Protein AF-R4W0H0-F1 (afdb_monomer_lite)

Radius of gyration: 33.29 Å; chains: 1; bounding box: 65×29×111 Å

Foldseek 3Di:
DDDPDQALVNVLVVVVVVCVVVLVPDDPVCNVVVVVLSVQLVVCSVVCRVVVDPDSVVSSVVSSVVSVVVVVVVVVVVVVVVVVVVVVVVVVVVVVVVVVVVVVVVVVVVVVVVVVVDDPPDD

Sequence (123 aa):
MGRTRATTRDRLDALEREWMPFRRSLRRRHQPAFDRLFEHARGHAEAATQQNPADPWRGFVFAVLLAQEQATAAREEEIAALEEKLADREAEVERLAADVDALHERVAELAGESVAADPEPSA

Structure (mmCIF, N/CA/C/O backbone):
data_AF-R4W0H0-F1
#
_entry.id   AF-R4W0H0-F1
#
lo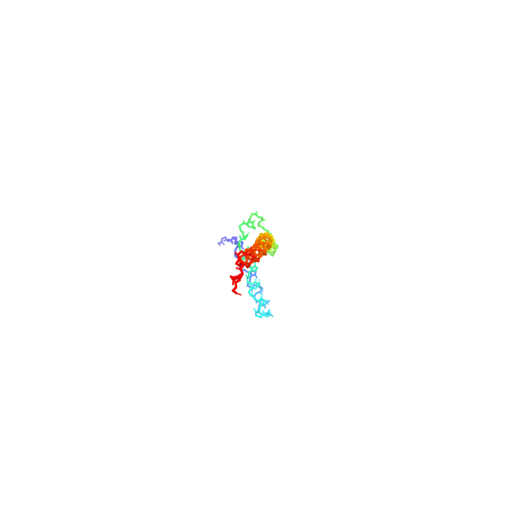op_
_atom_site.group_PDB
_atom_site.id
_atom_site.type_symbol
_atom_site.label_atom_id
_atom_site.label_alt_id
_atom_site.label_comp_id
_atom_site.label_asym_id
_atom_site.label_entity_id
_atom_site.label_seq_id
_atom_site.pdbx_PDB_ins_code
_atom_site.Cartn_x
_atom_site.Cartn_y
_atom_site.Cartn_z
_atom_site.occupancy
_atom_site.B_iso_or_equiv
_atom_site.auth_seq_id
_atom_site.auth_comp_id
_atom_site.auth_asym_id
_atom_site.auth_atom_id
_atom_site.pdbx_PDB_model_num
ATOM 1 N N . MET A 1 1 ? 12.605 -3.164 -47.005 1.00 43.62 1 MET A N 1
ATOM 2 C CA . MET A 1 1 ? 11.275 -3.124 -46.360 1.00 43.62 1 MET A CA 1
ATOM 3 C C . MET A 1 1 ? 11.370 -2.246 -45.123 1.00 43.62 1 MET A C 1
ATOM 5 O O . MET A 1 1 ? 12.363 -2.342 -44.412 1.00 43.62 1 MET A O 1
ATOM 9 N N . GLY A 1 2 ? 10.441 -1.299 -44.973 1.00 47.31 2 GLY A N 1
ATOM 10 C CA . GLY A 1 2 ? 10.529 -0.185 -44.026 1.00 47.31 2 GLY A CA 1
ATOM 11 C C . GLY A 1 2 ? 10.584 -0.635 -42.567 1.00 47.31 2 GLY A C 1
ATOM 12 O O . GLY A 1 2 ? 9.945 -1.607 -42.185 1.00 47.31 2 GLY A O 1
ATOM 13 N N . ARG A 1 3 ? 11.383 0.074 -41.766 1.00 54.78 3 ARG A N 1
ATOM 14 C CA . ARG A 1 3 ? 11.591 -0.178 -40.337 1.00 54.78 3 ARG A CA 1
ATOM 15 C C . ARG A 1 3 ? 10.279 0.087 -39.594 1.00 54.78 3 ARG A C 1
ATOM 17 O O . ARG A 1 3 ? 9.980 1.243 -39.300 1.00 54.78 3 ARG A O 1
ATOM 24 N N . THR A 1 4 ? 9.487 -0.947 -39.317 1.00 62.88 4 THR A N 1
ATOM 25 C CA . THR A 1 4 ? 8.355 -0.834 -38.389 1.00 62.88 4 THR A CA 1
ATOM 26 C C . THR A 1 4 ? 8.890 -0.266 -37.077 1.00 62.88 4 THR A C 1
ATOM 28 O O . THR A 1 4 ? 9.824 -0.812 -36.489 1.00 62.88 4 THR A O 1
ATOM 31 N N . ARG A 1 5 ? 8.375 0.896 -36.668 1.00 59.03 5 ARG A N 1
ATOM 32 C CA . ARG A 1 5 ? 8.833 1.592 -35.464 1.00 59.03 5 ARG A CA 1
ATOM 33 C C . ARG A 1 5 ? 8.466 0.710 -34.270 1.00 59.03 5 ARG A C 1
ATOM 35 O O . ARG A 1 5 ? 7.286 0.438 -34.082 1.00 59.03 5 ARG A O 1
ATOM 42 N N . ALA A 1 6 ? 9.466 0.252 -33.514 1.00 65.25 6 ALA A N 1
ATOM 43 C CA . ALA A 1 6 ? 9.244 -0.575 -32.328 1.00 65.25 6 ALA A CA 1
ATOM 44 C C . ALA A 1 6 ? 8.204 0.092 -31.420 1.00 65.25 6 ALA A C 1
ATOM 46 O O . ALA A 1 6 ? 8.323 1.288 -31.119 1.00 65.25 6 ALA A O 1
ATOM 47 N N . THR A 1 7 ? 7.187 -0.670 -31.029 1.00 75.44 7 THR A N 1
ATOM 48 C CA . THR A 1 7 ? 6.125 -0.193 -30.146 1.00 75.44 7 THR A CA 1
ATOM 49 C C . THR A 1 7 ? 6.679 0.031 -28.739 1.00 75.44 7 THR A C 1
ATOM 51 O O . THR A 1 7 ? 7.733 -0.493 -28.372 1.00 75.44 7 THR A O 1
ATOM 54 N N . THR A 1 8 ? 5.974 0.805 -27.911 1.00 71.81 8 THR A N 1
ATOM 55 C CA . THR A 1 8 ? 6.327 0.939 -26.486 1.00 71.81 8 THR A CA 1
ATOM 56 C C . THR A 1 8 ? 6.380 -0.426 -25.796 1.00 71.81 8 THR A C 1
ATOM 58 O O . THR A 1 8 ? 7.265 -0.654 -24.979 1.00 71.81 8 THR A O 1
ATOM 61 N N . ARG A 1 9 ? 5.510 -1.364 -26.194 1.00 76.38 9 ARG A N 1
ATOM 62 C CA . ARG A 1 9 ? 5.522 -2.749 -25.710 1.00 76.38 9 ARG A CA 1
ATOM 63 C C . ARG A 1 9 ? 6.814 -3.479 -26.092 1.00 76.38 9 ARG A C 1
ATOM 65 O O . ARG A 1 9 ? 7.477 -4.000 -25.206 1.00 76.38 9 ARG A O 1
ATOM 72 N N . ASP A 1 10 ? 7.237 -3.407 -27.357 1.00 83.62 10 ASP A N 1
ATOM 73 C CA . ASP A 1 10 ? 8.488 -4.044 -27.811 1.00 83.62 10 ASP A CA 1
ATOM 74 C C . ASP A 1 10 ? 9.716 -3.510 -27.057 1.00 83.62 10 ASP A C 1
ATOM 76 O O . ASP A 1 10 ? 10.651 -4.252 -26.752 1.00 83.62 10 ASP A O 1
ATOM 80 N N . ARG A 1 11 ? 9.713 -2.207 -26.746 1.00 83.94 11 ARG A N 1
ATOM 81 C CA . ARG A 1 11 ? 10.775 -1.555 -25.967 1.00 83.94 11 ARG A CA 1
ATOM 82 C C . ARG A 1 11 ? 10.775 -2.011 -24.507 1.00 83.94 11 ARG A C 1
ATOM 84 O O . ARG A 1 11 ? 11.849 -2.246 -23.963 1.00 83.94 11 ARG A O 1
ATOM 91 N N . LEU A 1 12 ? 9.602 -2.171 -23.892 1.00 84.56 12 LEU A N 1
ATOM 92 C CA . LEU A 1 12 ? 9.474 -2.704 -22.532 1.00 84.56 12 LEU A CA 1
ATOM 93 C C . LEU A 1 12 ? 9.906 -4.174 -22.454 1.00 84.56 12 LEU A C 1
ATOM 95 O O . LEU A 1 12 ? 10.616 -4.539 -21.526 1.00 84.56 12 LEU A O 1
ATOM 99 N N . ASP A 1 13 ? 9.566 -4.995 -23.447 1.00 87.56 13 ASP A N 1
ATOM 100 C CA . ASP A 1 13 ? 9.986 -6.402 -23.489 1.00 87.56 13 ASP A CA 1
ATOM 101 C C . ASP A 1 13 ? 11.494 -6.549 -23.766 1.00 87.56 13 ASP A C 1
ATOM 103 O O . ASP A 1 13 ? 12.141 -7.507 -23.334 1.00 87.56 13 ASP A O 1
ATOM 107 N N . ALA A 1 14 ? 12.095 -5.618 -24.514 1.00 90.00 14 ALA A N 1
ATOM 108 C CA . ALA A 1 14 ? 13.549 -5.538 -24.650 1.00 90.00 14 ALA A CA 1
ATOM 109 C C . ALA A 1 14 ? 14.214 -5.173 -23.313 1.00 90.00 14 ALA A C 1
ATOM 111 O O . ALA A 1 14 ? 15.160 -5.848 -22.907 1.00 90.00 14 ALA A O 1
ATOM 112 N N . LEU A 1 15 ? 13.668 -4.176 -22.612 1.00 90.38 15 LEU A N 1
ATOM 113 C CA . LEU A 1 15 ? 14.145 -3.755 -21.298 1.00 90.38 15 LEU A CA 1
ATOM 114 C C . LEU A 1 15 ? 14.014 -4.882 -20.259 1.00 90.38 15 LEU A C 1
ATOM 116 O O . LEU A 1 15 ? 14.959 -5.168 -19.537 1.00 90.38 15 LEU A O 1
ATOM 120 N N . GLU A 1 16 ? 12.888 -5.593 -20.204 1.00 92.62 16 GLU A N 1
ATOM 121 C CA . GLU A 1 16 ? 12.707 -6.712 -19.268 1.00 92.62 16 GLU A CA 1
ATOM 122 C C . GLU A 1 16 ? 13.769 -7.795 -19.482 1.00 92.62 16 GLU A C 1
ATOM 124 O O . GLU A 1 16 ? 14.419 -8.235 -18.532 1.00 92.62 16 GLU A O 1
ATOM 129 N N . ARG A 1 17 ? 14.021 -8.167 -20.745 1.00 93.56 17 ARG A N 1
ATOM 130 C CA . ARG A 1 17 ? 15.060 -9.143 -21.105 1.00 93.56 17 ARG A CA 1
ATOM 131 C C . ARG A 1 17 ? 16.458 -8.694 -20.690 1.00 93.56 17 ARG A C 1
ATOM 133 O O . ARG A 1 17 ? 17.223 -9.526 -20.201 1.00 93.56 17 ARG A O 1
ATOM 140 N N . GLU A 1 18 ? 16.776 -7.413 -20.855 1.00 94.62 18 GLU A N 1
ATOM 141 C CA . GLU A 1 18 ? 18.049 -6.823 -20.425 1.00 94.62 18 GLU A CA 1
ATOM 142 C C . GLU A 1 18 ? 18.261 -6.965 -18.909 1.00 94.62 18 GLU A C 1
ATOM 144 O O . GLU A 1 18 ? 19.366 -7.273 -18.465 1.00 94.62 18 GLU A O 1
ATOM 149 N N . TRP A 1 19 ? 17.193 -6.838 -18.117 1.00 94.88 19 TRP A N 1
ATOM 150 C CA . TRP A 1 19 ? 17.250 -6.876 -16.653 1.00 94.88 19 TRP A CA 1
ATOM 151 C C . TRP A 1 19 ? 17.004 -8.264 -16.037 1.00 94.88 19 TRP A C 1
ATOM 153 O O . TRP A 1 19 ? 17.160 -8.449 -14.826 1.00 94.88 19 TRP A O 1
ATOM 163 N N . MET A 1 20 ? 16.719 -9.294 -16.840 1.00 95.75 20 MET A N 1
ATOM 164 C CA . MET A 1 20 ? 16.597 -10.676 -16.352 1.00 95.75 20 MET A CA 1
ATOM 165 C C . MET A 1 20 ? 17.826 -11.198 -15.578 1.00 95.75 20 MET A C 1
ATOM 167 O O . MET A 1 20 ? 17.635 -11.920 -14.594 1.00 95.75 20 MET A O 1
ATOM 171 N N . PRO A 1 21 ? 19.088 -10.877 -15.939 1.00 97.44 21 PRO A N 1
ATOM 172 C CA . PRO A 1 21 ? 20.247 -11.232 -15.119 1.00 97.44 21 PRO A CA 1
ATOM 173 C C . PRO A 1 21 ? 20.183 -10.650 -13.701 1.00 97.44 21 PRO A C 1
ATOM 175 O O . PRO A 1 21 ? 20.476 -11.371 -12.748 1.00 97.44 21 PRO A O 1
ATOM 178 N N . PHE A 1 22 ? 19.735 -9.399 -13.553 1.00 94.88 22 PHE A N 1
ATOM 179 C CA . PHE A 1 22 ? 19.520 -8.769 -12.250 1.00 94.88 22 PHE A CA 1
ATOM 180 C C . PHE A 1 22 ? 18.410 -9.483 -11.473 1.00 94.88 22 PHE A C 1
ATOM 182 O O . PHE A 1 22 ? 18.612 -9.882 -10.330 1.00 94.88 22 PHE A O 1
ATOM 189 N N . ARG A 1 23 ? 17.269 -9.772 -12.112 1.00 96.19 23 ARG A N 1
ATOM 190 C CA . ARG A 1 23 ? 16.195 -10.567 -11.492 1.00 96.19 23 ARG A CA 1
ATOM 191 C C . ARG A 1 23 ? 16.704 -11.903 -10.943 1.00 96.19 23 ARG A C 1
ATOM 193 O O . ARG A 1 23 ? 16.305 -12.323 -9.859 1.00 96.19 23 ARG A O 1
ATOM 200 N N . ARG A 1 24 ? 17.583 -12.587 -11.683 1.00 96.50 24 ARG A N 1
ATOM 201 C CA . ARG A 1 24 ? 18.160 -13.879 -11.274 1.00 96.50 24 ARG A CA 1
ATOM 202 C C . ARG A 1 24 ? 19.127 -13.768 -10.095 1.00 96.50 24 ARG A C 1
ATOM 204 O O . ARG A 1 24 ? 19.237 -14.738 -9.349 1.00 96.50 24 ARG A O 1
ATOM 211 N N . SER A 1 25 ? 19.802 -12.632 -9.912 1.00 97.38 25 SER A N 1
ATOM 212 C CA . SER A 1 25 ? 20.682 -12.409 -8.757 1.00 97.38 25 SER A CA 1
ATOM 213 C C . SER A 1 25 ? 19.915 -12.020 -7.485 1.00 97.38 25 SER A C 1
ATOM 215 O O . SER A 1 25 ? 20.441 -12.170 -6.381 1.00 97.38 25 SER A O 1
ATOM 217 N N . LEU A 1 26 ? 18.656 -11.581 -7.605 1.00 96.56 26 LEU A N 1
ATOM 218 C CA . LEU A 1 26 ? 17.795 -11.298 -6.457 1.00 96.56 26 LEU A CA 1
ATOM 219 C C . LEU A 1 26 ? 17.454 -12.566 -5.661 1.00 96.56 26 LEU A C 1
ATOM 221 O O . LEU A 1 26 ? 17.157 -13.632 -6.211 1.00 96.56 26 LEU A O 1
ATOM 225 N N . ARG A 1 27 ? 17.370 -12.415 -4.328 1.00 97.06 27 ARG A N 1
ATOM 226 C CA . ARG A 1 27 ? 16.782 -13.445 -3.453 1.00 97.06 27 ARG A CA 1
ATOM 227 C C . ARG A 1 27 ? 15.362 -13.761 -3.927 1.00 97.06 27 ARG A C 1
ATOM 229 O O . ARG A 1 27 ? 14.617 -12.843 -4.264 1.00 97.06 27 ARG A O 1
ATOM 236 N N . ARG A 1 28 ? 14.948 -15.032 -3.842 1.00 95.44 28 ARG A N 1
ATOM 237 C CA . ARG A 1 28 ? 13.619 -15.500 -4.294 1.00 95.44 28 ARG A CA 1
ATOM 238 C C . ARG A 1 28 ? 12.460 -14.628 -3.794 1.00 95.44 28 ARG A C 1
ATOM 240 O O . ARG A 1 28 ? 11.572 -14.315 -4.571 1.00 95.44 28 ARG A O 1
ATOM 247 N N . ARG A 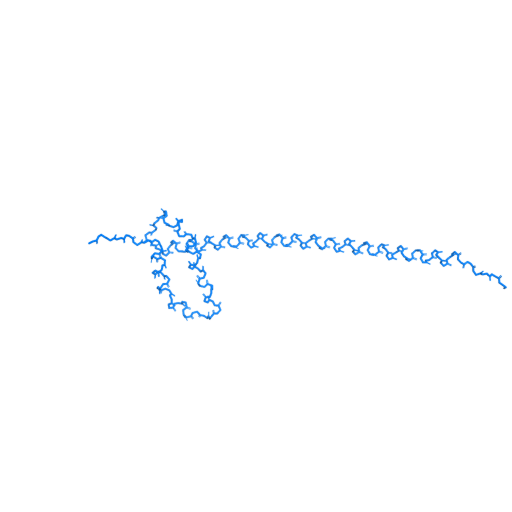1 29 ? 12.518 -14.154 -2.541 1.00 96.50 29 ARG A N 1
ATOM 248 C CA . ARG A 1 29 ? 11.499 -13.268 -1.941 1.00 96.50 29 ARG A CA 1
ATOM 249 C C . ARG A 1 29 ? 11.321 -11.910 -2.641 1.00 96.50 29 ARG A C 1
ATOM 251 O O . ARG A 1 29 ? 10.272 -11.302 -2.499 1.00 96.50 29 ARG A O 1
ATOM 258 N N . HIS A 1 30 ? 12.333 -11.423 -3.362 1.00 96.62 30 HIS A N 1
ATOM 259 C CA . HIS A 1 30 ? 12.297 -10.127 -4.052 1.00 96.62 30 HIS A CA 1
ATOM 260 C C . HIS A 1 30 ? 11.951 -10.249 -5.541 1.00 96.62 30 HIS A C 1
ATOM 262 O O . HIS A 1 30 ? 11.596 -9.248 -6.153 1.00 96.62 30 HIS A O 1
ATOM 268 N N . GLN A 1 31 ? 12.005 -11.451 -6.124 1.00 95.94 31 GLN A N 1
ATOM 269 C CA . GLN A 1 31 ? 11.681 -11.651 -7.541 1.00 95.94 31 GLN A CA 1
ATOM 270 C C . GLN A 1 31 ? 10.236 -11.249 -7.887 1.00 95.94 31 GLN A C 1
ATOM 272 O O . GLN A 1 31 ? 10.074 -10.514 -8.855 1.00 95.94 31 GLN A O 1
ATOM 277 N N . PRO A 1 32 ? 9.207 -11.575 -7.073 1.00 96.50 32 PRO A N 1
ATOM 278 C CA . PRO A 1 32 ? 7.846 -11.117 -7.358 1.00 96.50 32 PRO A CA 1
ATOM 279 C C . PRO A 1 32 ? 7.699 -9.591 -7.334 1.00 96.50 32 PRO A C 1
ATOM 281 O O . PRO A 1 32 ? 6.881 -9.037 -8.056 1.00 96.50 32 PRO A O 1
ATOM 284 N N . ALA A 1 33 ? 8.477 -8.892 -6.499 1.00 94.75 33 ALA A N 1
ATOM 285 C CA . ALA A 1 33 ? 8.449 -7.431 -6.459 1.00 94.75 33 ALA A CA 1
ATOM 286 C C . ALA A 1 33 ? 9.071 -6.818 -7.718 1.00 94.75 33 ALA A C 1
ATOM 288 O O . ALA A 1 33 ? 8.564 -5.815 -8.204 1.00 94.75 33 ALA A O 1
ATOM 289 N N . PHE A 1 34 ? 10.127 -7.438 -8.251 1.00 95.94 34 PHE A N 1
ATOM 290 C CA . PHE A 1 34 ? 10.713 -7.056 -9.533 1.00 95.94 34 PHE A CA 1
ATOM 291 C C . PHE A 1 34 ? 9.729 -7.270 -10.690 1.00 95.94 34 PHE A C 1
ATOM 293 O O . PHE A 1 34 ? 9.552 -6.365 -11.499 1.00 95.94 34 PHE A O 1
ATOM 300 N N . ASP A 1 35 ? 9.055 -8.423 -10.736 1.00 94.62 35 ASP A N 1
ATOM 301 C CA . ASP A 1 35 ? 8.093 -8.755 -11.800 1.00 94.62 35 ASP A CA 1
ATOM 302 C C . ASP A 1 35 ? 6.955 -7.721 -11.868 1.00 94.62 35 ASP A C 1
ATOM 304 O O . ASP A 1 35 ? 6.627 -7.208 -12.941 1.00 94.62 35 ASP A O 1
ATOM 308 N N . ARG A 1 36 ? 6.451 -7.295 -10.701 1.00 94.25 36 ARG A N 1
ATOM 309 C CA . ARG A 1 36 ? 5.433 -6.239 -10.603 1.00 94.25 36 ARG A CA 1
ATOM 310 C C . ARG A 1 36 ? 5.866 -4.896 -11.189 1.00 94.25 36 ARG A C 1
ATOM 312 O O . ARG A 1 36 ? 5.012 -4.160 -11.669 1.00 94.25 36 ARG A O 1
ATOM 319 N N . LEU A 1 37 ? 7.160 -4.554 -11.201 1.00 93.88 37 LEU A N 1
ATOM 320 C CA . LEU A 1 37 ? 7.622 -3.300 -11.819 1.00 93.88 37 LEU A CA 1
ATOM 321 C C . LEU A 1 37 ? 7.265 -3.264 -13.312 1.00 93.88 37 LEU A C 1
ATOM 323 O O . LEU A 1 37 ? 6.799 -2.247 -13.821 1.00 93.88 37 LEU A O 1
ATOM 327 N N . PHE A 1 38 ? 7.433 -4.387 -14.011 1.00 91.44 38 PHE A N 1
ATOM 328 C CA . PHE A 1 38 ? 7.113 -4.482 -15.433 1.00 91.44 38 PHE A CA 1
ATOM 329 C C . PHE A 1 38 ? 5.607 -4.578 -15.686 1.00 91.44 38 PHE A C 1
ATOM 331 O O . PHE A 1 38 ? 5.131 -4.047 -16.688 1.00 91.44 38 PHE A O 1
ATOM 338 N N . GLU A 1 39 ? 4.837 -5.175 -14.774 1.00 90.44 39 GLU A N 1
ATOM 339 C CA . GLU A 1 39 ? 3.367 -5.122 -14.810 1.00 90.44 39 GLU A CA 1
ATOM 340 C C . GLU A 1 39 ? 2.856 -3.679 -14.677 1.00 90.44 39 GLU A C 1
ATOM 342 O O . GLU A 1 39 ? 2.088 -3.217 -15.524 1.00 90.44 39 GLU A O 1
ATOM 347 N N . HIS A 1 40 ? 3.353 -2.932 -13.685 1.00 89.12 40 HIS A N 1
ATOM 348 C CA . HIS A 1 40 ? 3.041 -1.515 -13.491 1.00 89.12 40 HIS A CA 1
ATOM 349 C C . HIS A 1 40 ? 3.411 -0.677 -14.720 1.00 89.12 40 HIS A C 1
ATOM 351 O O . HIS A 1 40 ? 2.600 0.107 -15.214 1.00 89.12 40 HIS A O 1
ATOM 357 N N . ALA A 1 41 ? 4.608 -0.888 -15.274 1.00 86.75 41 ALA A N 1
ATOM 358 C CA . ALA A 1 41 ? 5.047 -0.176 -16.467 1.00 86.75 41 ALA A CA 1
ATOM 359 C C . ALA A 1 41 ? 4.161 -0.455 -17.693 1.00 86.75 41 ALA A C 1
ATOM 361 O O . ALA A 1 41 ? 3.856 0.460 -18.460 1.00 86.75 41 ALA A O 1
ATOM 362 N N . ARG A 1 42 ? 3.714 -1.706 -17.874 1.00 84.31 42 ARG A N 1
ATOM 363 C CA . ARG A 1 42 ? 2.796 -2.094 -18.957 1.00 84.31 42 ARG A CA 1
ATOM 364 C C . ARG A 1 42 ? 1.406 -1.476 -18.780 1.00 84.31 42 ARG A C 1
ATOM 366 O O . ARG A 1 42 ? 0.826 -1.054 -19.778 1.00 84.31 42 ARG A O 1
ATOM 373 N N . GLY A 1 43 ? 0.912 -1.365 -17.545 1.00 80.56 43 GLY A N 1
ATOM 374 C CA . GLY A 1 43 ? -0.373 -0.727 -17.225 1.00 80.56 43 GLY A CA 1
ATOM 375 C C . GLY A 1 43 ? -0.452 0.755 -17.614 1.00 80.56 43 GLY A C 1
ATOM 376 O O . GLY A 1 43 ? -1.523 1.239 -17.963 1.00 80.56 43 GLY A O 1
ATOM 377 N N . HIS A 1 44 ? 0.684 1.459 -17.651 1.00 73.31 44 HIS A N 1
ATOM 378 C CA . HIS A 1 44 ? 0.763 2.868 -18.067 1.00 73.31 44 HIS A CA 1
ATOM 379 C C . HIS A 1 44 ? 1.456 3.075 -19.428 1.00 73.31 44 HIS A C 1
ATOM 381 O O . HIS A 1 44 ? 1.814 4.200 -19.792 1.00 73.31 44 HIS A O 1
ATOM 387 N N . ALA A 1 45 ? 1.628 2.010 -20.219 1.00 66.06 45 ALA A N 1
ATOM 388 C CA . ALA A 1 45 ? 2.304 2.077 -21.515 1.00 66.06 45 ALA A CA 1
ATOM 389 C C . ALA A 1 45 ? 1.582 2.984 -22.533 1.00 66.06 45 ALA A C 1
ATOM 391 O O . ALA A 1 45 ? 2.241 3.575 -23.391 1.00 66.06 45 ALA A O 1
ATOM 392 N N . GLU A 1 46 ? 0.259 3.145 -22.420 1.00 60.50 46 GLU A N 1
ATOM 393 C CA . GLU A 1 46 ? -0.540 4.026 -23.288 1.00 60.50 46 GLU A CA 1
ATOM 394 C C . GLU A 1 46 ? -0.289 5.521 -23.004 1.00 60.50 46 GLU A C 1
ATOM 396 O O . GLU A 1 46 ? -0.189 6.340 -23.923 1.00 60.50 46 GLU A O 1
ATOM 401 N N . ALA A 1 47 ? -0.057 5.892 -21.743 1.00 63.38 47 ALA A N 1
ATOM 402 C CA . ALA A 1 47 ? 0.358 7.251 -21.391 1.00 63.38 47 ALA A CA 1
ATOM 403 C C . ALA A 1 47 ? 1.783 7.546 -21.902 1.00 63.38 47 ALA A C 1
ATOM 405 O O . ALA A 1 47 ? 2.059 8.615 -22.450 1.00 63.38 47 ALA A O 1
ATOM 406 N N . ALA A 1 48 ? 2.682 6.557 -21.819 1.00 58.38 48 ALA A N 1
ATOM 407 C CA . ALA A 1 48 ? 4.048 6.667 -22.330 1.00 58.38 48 ALA A CA 1
ATOM 408 C C . ALA A 1 48 ? 4.122 6.719 -23.871 1.00 58.38 48 ALA A C 1
ATOM 410 O O . ALA A 1 48 ? 5.033 7.350 -24.417 1.00 58.38 48 ALA A O 1
ATOM 411 N N . THR A 1 49 ? 3.166 6.113 -24.598 1.00 58.72 49 THR A N 1
ATOM 412 C CA . THR A 1 49 ? 3.096 6.238 -26.068 1.00 58.72 49 THR A CA 1
ATOM 413 C C . THR A 1 49 ? 2.887 7.675 -26.533 1.00 58.72 49 THR A C 1
ATOM 415 O O . THR A 1 49 ? 3.407 8.033 -27.588 1.00 58.72 49 THR A O 1
ATOM 418 N N . GLN A 1 50 ? 2.195 8.509 -25.750 1.00 59.94 50 GLN A N 1
ATOM 419 C CA . GLN A 1 50 ? 1.899 9.893 -26.127 1.00 59.94 50 GLN A CA 1
ATOM 420 C C . GLN A 1 50 ? 3.143 10.795 -26.077 1.00 59.94 50 GLN A C 1
ATOM 422 O O . GLN A 1 50 ? 3.322 11.656 -26.933 1.00 59.94 50 GLN A O 1
ATOM 427 N N . GLN A 1 51 ? 4.040 10.555 -25.117 1.00 62.84 51 GLN A N 1
ATOM 428 C CA . GLN A 1 51 ? 5.316 11.268 -24.998 1.00 62.84 51 GLN A CA 1
ATOM 429 C C . GLN A 1 51 ? 6.396 10.728 -25.953 1.00 62.84 51 GLN A C 1
ATOM 431 O O . GLN A 1 51 ? 7.337 11.453 -26.265 1.00 62.84 51 GLN A O 1
ATOM 436 N N . ASN A 1 52 ? 6.281 9.467 -26.408 1.00 62.12 52 ASN A N 1
ATOM 437 C CA . ASN A 1 52 ? 7.303 8.736 -27.176 1.00 62.12 52 ASN A CA 1
ATOM 438 C C . ASN A 1 52 ? 8.738 9.103 -26.726 1.00 62.12 52 ASN A C 1
ATOM 440 O O . ASN A 1 52 ? 9.526 9.612 -27.534 1.00 62.12 52 ASN A O 1
ATOM 444 N N . PRO A 1 53 ? 9.075 8.901 -25.435 1.00 61.22 53 PRO A N 1
ATOM 445 C CA . PRO A 1 53 ? 10.371 9.300 -24.914 1.00 61.22 53 PRO A CA 1
ATOM 446 C C . PRO A 1 53 ? 11.482 8.607 -25.709 1.00 61.22 53 PRO A C 1
ATOM 448 O O . PRO A 1 53 ? 11.393 7.418 -26.020 1.00 61.22 53 PRO A O 1
ATOM 451 N N . ALA A 1 54 ? 12.532 9.359 -26.050 1.00 66.50 54 ALA A N 1
ATOM 452 C CA . ALA A 1 54 ? 13.698 8.816 -26.753 1.00 66.50 54 ALA A CA 1
ATOM 453 C C . ALA A 1 54 ? 14.391 7.704 -25.945 1.00 66.50 54 ALA A C 1
ATOM 455 O O . ALA A 1 54 ? 15.026 6.826 -26.521 1.00 66.50 54 ALA A O 1
ATOM 456 N N . ASP A 1 55 ? 14.221 7.743 -24.622 1.00 76.62 55 ASP A N 1
ATOM 457 C CA . ASP A 1 55 ? 14.727 6.768 -23.672 1.00 76.62 55 ASP A CA 1
ATOM 458 C C . ASP A 1 55 ? 13.566 5.957 -23.049 1.00 76.62 55 ASP A C 1
ATOM 460 O O . ASP A 1 55 ? 12.798 6.502 -22.243 1.00 76.62 55 ASP A O 1
ATOM 464 N N . PRO A 1 56 ? 13.424 4.662 -23.393 1.00 78.62 56 PRO A N 1
ATOM 465 C CA . PRO A 1 56 ? 12.429 3.767 -22.803 1.00 78.62 56 PRO A CA 1
ATOM 466 C C . PRO A 1 56 ? 12.560 3.622 -21.284 1.00 78.62 56 PRO A C 1
ATOM 468 O O . PRO A 1 56 ? 11.552 3.406 -20.612 1.00 78.62 56 PRO A O 1
ATOM 471 N N . TRP A 1 57 ? 13.771 3.776 -20.739 1.00 84.56 57 TRP A N 1
ATOM 472 C CA . TRP A 1 57 ? 14.022 3.669 -19.304 1.00 84.56 57 TRP A CA 1
ATOM 473 C C . TRP A 1 57 ? 13.299 4.765 -18.522 1.00 84.56 57 TRP A C 1
ATOM 475 O O . TRP A 1 57 ? 12.649 4.486 -17.519 1.00 84.56 57 TRP A O 1
ATOM 485 N N . ARG A 1 58 ? 13.323 6.010 -19.014 1.00 84.44 58 ARG A N 1
ATOM 486 C CA . ARG A 1 58 ? 12.589 7.120 -18.381 1.00 84.44 58 ARG A CA 1
ATOM 487 C C . ARG A 1 58 ? 11.091 6.850 -18.340 1.00 84.44 58 ARG A C 1
ATOM 489 O O . ARG A 1 58 ? 10.470 7.042 -17.300 1.00 84.44 58 ARG A O 1
ATOM 496 N N . GLY A 1 59 ? 10.523 6.385 -19.454 1.00 83.19 59 GLY A N 1
ATOM 497 C CA . GLY A 1 59 ? 9.105 6.026 -19.527 1.00 83.19 59 GLY A CA 1
ATOM 498 C C . GLY A 1 59 ? 8.740 4.910 -18.547 1.00 83.19 59 GLY A C 1
ATOM 499 O O . GLY A 1 59 ? 7.749 5.028 -17.832 1.00 83.19 59 GLY A O 1
ATOM 500 N N . PHE A 1 60 ? 9.577 3.871 -18.466 1.00 87.12 60 PHE A N 1
ATOM 501 C CA . PHE A 1 60 ? 9.435 2.786 -17.498 1.00 87.12 60 PHE A CA 1
ATOM 502 C C . PHE A 1 60 ? 9.440 3.302 -16.052 1.00 87.12 60 PHE A C 1
ATOM 504 O O . PHE A 1 60 ? 8.512 3.012 -15.302 1.00 87.12 60 PHE A O 1
ATOM 511 N N . VAL A 1 61 ? 10.434 4.111 -15.672 1.00 89.94 61 VAL A N 1
ATOM 512 C CA . VAL A 1 61 ? 10.552 4.642 -14.305 1.00 89.94 61 VAL A CA 1
ATOM 513 C C . VAL A 1 61 ? 9.345 5.504 -13.934 1.00 89.94 61 VAL A C 1
ATOM 515 O O . VAL A 1 61 ? 8.770 5.299 -12.870 1.00 89.94 61 VAL A O 1
ATOM 518 N N . PHE A 1 62 ? 8.909 6.421 -14.804 1.00 88.00 62 PHE A N 1
ATOM 519 C CA . PHE A 1 62 ? 7.728 7.248 -14.529 1.00 88.00 62 PHE A CA 1
ATOM 520 C C . PHE A 1 62 ? 6.452 6.421 -14.374 1.00 88.00 62 PHE A C 1
ATOM 522 O O . PHE A 1 62 ? 5.668 6.678 -13.465 1.00 88.00 62 PHE A O 1
ATOM 529 N N . ALA A 1 63 ? 6.255 5.422 -15.233 1.00 86.88 63 ALA A N 1
ATOM 530 C CA . ALA A 1 63 ? 5.107 4.530 -15.154 1.00 86.88 63 ALA A CA 1
ATOM 531 C C . ALA A 1 63 ? 5.080 3.749 -13.830 1.00 86.88 63 ALA A C 1
ATOM 533 O O . ALA A 1 63 ? 4.035 3.650 -13.192 1.00 86.88 63 ALA A O 1
ATOM 534 N N . VAL A 1 64 ? 6.234 3.239 -13.393 1.00 91.88 64 VAL A N 1
ATOM 535 C CA . VAL A 1 64 ? 6.374 2.544 -12.108 1.00 91.88 64 VAL A CA 1
ATOM 536 C C . VAL A 1 64 ? 6.107 3.485 -10.937 1.00 91.88 64 VAL A C 1
ATOM 538 O O . VAL A 1 64 ? 5.325 3.130 -10.061 1.00 91.88 64 VAL A O 1
ATOM 541 N N . LEU A 1 65 ? 6.713 4.676 -10.924 1.00 92.81 65 LEU A N 1
ATOM 542 C CA . LEU A 1 65 ? 6.518 5.651 -9.848 1.00 92.81 65 LEU A CA 1
ATOM 543 C C . LEU A 1 65 ? 5.055 6.083 -9.741 1.00 92.81 65 LEU A C 1
ATOM 545 O O . LEU A 1 65 ? 4.515 6.129 -8.644 1.00 92.81 65 LEU A O 1
ATOM 549 N N . LEU A 1 66 ? 4.393 6.333 -10.872 1.00 90.88 66 LEU A N 1
ATOM 550 C CA . LEU A 1 66 ? 2.978 6.697 -10.895 1.00 90.88 66 LEU A CA 1
ATOM 551 C C . LEU A 1 66 ? 2.087 5.569 -10.356 1.00 90.88 66 LEU A C 1
ATOM 553 O O . LEU A 1 66 ? 1.187 5.827 -9.559 1.00 90.88 66 LEU A O 1
ATOM 557 N N . ALA A 1 67 ? 2.343 4.324 -10.763 1.00 91.31 67 ALA A N 1
ATOM 558 C CA . ALA A 1 67 ? 1.601 3.176 -10.252 1.00 91.31 67 ALA A CA 1
ATOM 559 C C . ALA A 1 67 ? 1.814 2.984 -8.744 1.00 91.31 67 ALA A C 1
ATOM 561 O O . ALA A 1 67 ? 0.884 2.637 -8.016 1.00 91.31 67 ALA A O 1
ATOM 562 N N . GLN A 1 68 ? 3.044 3.203 -8.274 1.00 93.69 68 GLN A N 1
ATOM 563 C CA . GLN A 1 68 ? 3.391 3.112 -6.861 1.00 93.69 68 GLN A CA 1
ATOM 564 C C . GLN A 1 68 ? 2.717 4.213 -6.046 1.00 93.69 68 GLN A C 1
ATOM 566 O O . GLN A 1 68 ? 2.161 3.897 -5.002 1.00 93.69 68 GLN A O 1
ATOM 571 N N . GLU A 1 69 ? 2.692 5.449 -6.541 1.00 95.69 69 GLU A N 1
ATOM 572 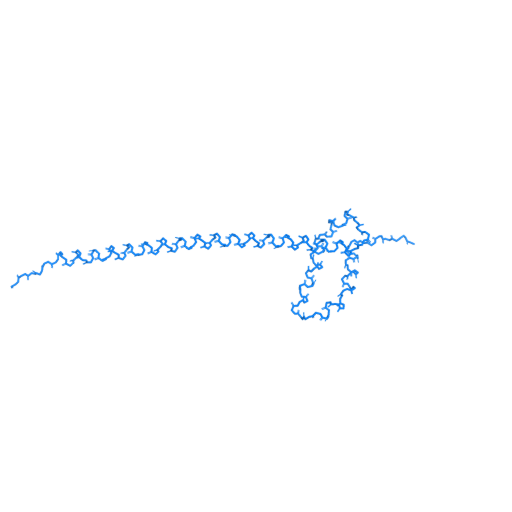C CA . GLU A 1 69 ? 1.999 6.568 -5.898 1.00 95.69 69 GLU A CA 1
ATOM 573 C C . GLU A 1 69 ? 0.503 6.277 -5.728 1.00 95.69 69 GLU A C 1
ATOM 575 O O . GLU A 1 69 ? -0.031 6.376 -4.627 1.00 95.69 69 GLU A O 1
ATOM 580 N N . GLN A 1 70 ? -0.162 5.805 -6.788 1.00 93.19 70 GLN A N 1
ATOM 581 C CA . GLN A 1 70 ? -1.578 5.421 -6.721 1.00 93.19 70 GLN A CA 1
ATOM 582 C C . GLN A 1 70 ? -1.820 4.283 -5.725 1.00 93.19 70 GLN A C 1
ATOM 584 O O . GLN A 1 70 ? -2.783 4.310 -4.963 1.00 93.19 70 GLN A O 1
ATOM 589 N N . ALA A 1 71 ? -0.940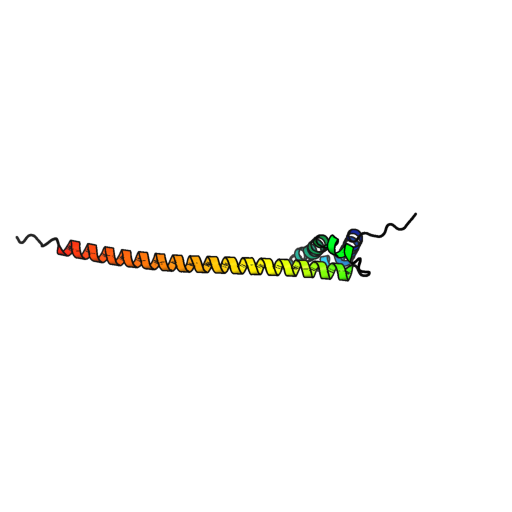 3.280 -5.710 1.00 93.25 71 ALA A N 1
ATOM 590 C CA . ALA A 1 71 ? -1.052 2.168 -4.778 1.00 93.25 71 ALA A CA 1
ATOM 591 C C . ALA A 1 71 ? -0.761 2.581 -3.325 1.00 93.25 71 ALA A C 1
ATOM 593 O O . ALA A 1 71 ? -1.253 1.927 -2.408 1.00 93.25 71 ALA A O 1
ATOM 594 N N . THR A 1 72 ? 0.062 3.604 -3.092 1.00 97.19 72 THR A N 1
ATOM 595 C CA . THR A 1 72 ? 0.280 4.179 -1.759 1.00 97.19 72 THR A CA 1
ATOM 596 C C . THR A 1 72 ? -0.969 4.919 -1.303 1.00 97.19 72 THR A C 1
ATOM 598 O O . THR A 1 72 ? -1.517 4.552 -0.270 1.00 97.19 72 THR A O 1
ATOM 601 N N . ALA A 1 73 ? -1.493 5.836 -2.122 1.00 97.06 73 ALA A N 1
ATOM 602 C CA . ALA A 1 73 ? -2.703 6.593 -1.806 1.00 97.06 73 ALA A CA 1
ATOM 603 C C . ALA A 1 73 ? -3.906 5.679 -1.504 1.00 97.06 73 ALA A C 1
ATOM 605 O O . ALA A 1 73 ? -4.592 5.865 -0.505 1.00 97.06 73 ALA A O 1
ATOM 606 N N . ALA A 1 74 ? -4.114 4.630 -2.309 1.00 96.94 74 ALA A N 1
ATOM 607 C CA . ALA A 1 74 ? -5.196 3.670 -2.081 1.00 96.94 74 ALA A CA 1
ATOM 608 C C . ALA A 1 74 ? -5.054 2.908 -0.750 1.00 96.94 74 ALA A C 1
ATOM 610 O O . ALA A 1 74 ? -6.047 2.623 -0.088 1.00 96.94 74 ALA A O 1
ATOM 611 N N . ARG A 1 75 ? -3.820 2.574 -0.344 1.00 98.00 75 ARG A N 1
ATOM 612 C CA . ARG A 1 75 ? -3.569 1.922 0.952 1.00 98.00 75 ARG A CA 1
ATOM 613 C C . ARG A 1 75 ? -3.762 2.883 2.115 1.00 98.00 75 ARG A C 1
ATOM 615 O O . ARG A 1 75 ? -4.260 2.461 3.147 1.00 98.00 75 ARG A O 1
ATOM 622 N N . GLU A 1 76 ? -3.359 4.139 1.965 1.00 98.06 76 GLU A N 1
ATOM 623 C CA . GLU A 1 76 ? -3.576 5.170 2.984 1.00 98.06 76 GLU A CA 1
ATOM 624 C C . GLU A 1 76 ? -5.073 5.417 3.204 1.00 98.06 76 GLU A C 1
ATOM 626 O O . GLU A 1 76 ? -5.516 5.481 4.347 1.00 98.06 76 GLU A O 1
ATOM 631 N N . GLU A 1 77 ? -5.863 5.455 2.130 1.00 98.19 77 GLU A N 1
ATOM 632 C CA . GLU A 1 77 ? -7.324 5.551 2.205 1.00 98.19 77 GLU A CA 1
ATOM 633 C C . GLU A 1 77 ? -7.949 4.322 2.887 1.00 98.19 77 GLU A C 1
ATOM 635 O O . GLU A 1 77 ? -8.807 4.461 3.758 1.00 98.19 77 GLU A O 1
ATOM 640 N N . GLU A 1 78 ? -7.490 3.112 2.548 1.00 98.31 78 GLU A N 1
ATOM 641 C CA . GLU A 1 78 ? -7.950 1.879 3.198 1.00 98.31 78 GLU A CA 1
ATOM 642 C C . GLU A 1 78 ? -7.611 1.860 4.695 1.00 98.31 78 GLU A C 1
ATOM 644 O O . GLU A 1 78 ? -8.460 1.498 5.509 1.00 98.31 78 GLU A O 1
ATOM 649 N N . ILE A 1 79 ? -6.395 2.275 5.066 1.00 98.69 79 ILE A N 1
ATOM 650 C CA . ILE A 1 79 ? -5.972 2.384 6.466 1.00 98.69 79 ILE A CA 1
ATOM 651 C C . ILE A 1 79 ? -6.867 3.375 7.208 1.00 98.69 79 ILE A C 1
ATOM 653 O O . ILE A 1 79 ? -7.430 3.001 8.233 1.00 98.69 79 ILE A O 1
ATOM 657 N N . ALA A 1 80 ? -7.0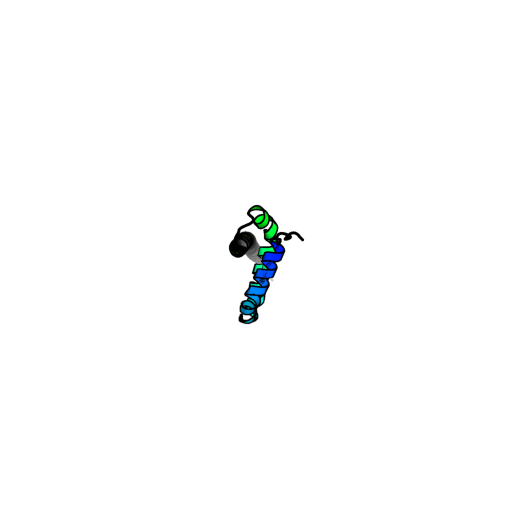77 4.578 6.670 1.00 98.31 80 ALA A N 1
ATOM 658 C CA . ALA A 1 80 ? -7.932 5.584 7.298 1.00 98.31 80 ALA A CA 1
ATOM 659 C C . ALA A 1 80 ? -9.370 5.071 7.508 1.00 98.31 80 ALA A C 1
ATOM 661 O O . ALA A 1 80 ? -9.943 5.230 8.585 1.00 98.31 80 ALA A O 1
ATOM 662 N N . ALA A 1 81 ? -9.936 4.379 6.515 1.00 98.19 81 ALA A N 1
ATOM 663 C CA . ALA A 1 81 ? -11.273 3.794 6.619 1.00 98.19 81 ALA A CA 1
ATOM 664 C C . ALA A 1 81 ? -11.351 2.637 7.633 1.00 98.19 81 ALA A C 1
ATOM 666 O O . ALA A 1 81 ? -12.400 2.397 8.235 1.00 98.19 81 ALA A O 1
ATOM 667 N N . LEU A 1 82 ? -10.272 1.868 7.801 1.00 98.50 82 LEU A N 1
ATOM 668 C CA . LEU A 1 82 ? -10.193 0.823 8.823 1.00 98.50 82 LEU A CA 1
ATOM 669 C C . LEU A 1 82 ? -10.035 1.415 10.225 1.00 98.50 82 LEU A C 1
ATOM 671 O O . LEU A 1 82 ? -10.662 0.909 11.152 1.00 98.50 82 LEU A O 1
ATOM 675 N N . GLU A 1 83 ? -9.251 2.479 10.375 1.00 98.44 83 GLU A N 1
ATOM 676 C CA . GLU A 1 83 ? -9.097 3.213 11.634 1.00 98.44 83 GLU A CA 1
ATOM 677 C C . GLU A 1 83 ? -10.427 3.827 12.092 1.00 98.44 83 GLU A C 1
ATOM 679 O O . GLU A 1 83 ? -10.799 3.663 13.252 1.00 98.44 83 GLU A O 1
ATOM 684 N N . GLU A 1 84 ? -11.200 4.431 11.183 1.00 98.44 84 GLU A N 1
ATOM 685 C CA . GLU A 1 84 ? -12.548 4.943 11.480 1.00 98.44 84 GLU A CA 1
ATOM 686 C C . GLU A 1 84 ? -13.483 3.826 11.969 1.00 98.44 84 GLU A C 1
ATOM 688 O O . GLU A 1 84 ? -14.115 3.939 13.019 1.00 98.44 84 GLU A O 1
ATOM 693 N N . LYS A 1 85 ? -13.508 2.687 11.264 1.00 98.31 85 LYS A N 1
ATOM 694 C CA . LYS A 1 85 ? -14.312 1.525 11.675 1.00 98.31 85 LYS A CA 1
ATOM 695 C C . LYS A 1 85 ? -13.892 0.974 13.032 1.00 98.31 85 LYS A C 1
ATOM 697 O O . LYS A 1 85 ? -14.748 0.495 13.771 1.00 98.31 85 LYS A O 1
ATOM 702 N N . LEU A 1 86 ? -12.596 0.969 13.342 1.00 98.56 86 LEU A N 1
ATOM 703 C CA . LEU A 1 86 ? -12.110 0.539 14.650 1.00 98.56 86 LEU A CA 1
ATOM 704 C C . LEU A 1 86 ? -12.590 1.494 15.743 1.00 98.56 86 LEU A C 1
ATOM 706 O O . LEU A 1 86 ? -13.140 1.014 16.729 1.00 98.56 86 LEU A O 1
ATOM 710 N N . ALA A 1 87 ? -12.493 2.808 15.530 1.00 98.25 87 ALA A N 1
ATOM 711 C CA . ALA A 1 87 ? -12.988 3.806 16.477 1.00 98.25 87 ALA A CA 1
ATOM 712 C C . ALA A 1 87 ? -14.502 3.668 16.735 1.00 98.25 87 ALA A C 1
ATOM 714 O O . ALA A 1 87 ? -14.943 3.678 17.885 1.00 98.25 87 ALA A O 1
ATOM 715 N N . ASP A 1 88 ? -15.303 3.450 15.687 1.00 98.25 88 ASP A N 1
ATOM 716 C CA . ASP A 1 88 ? -16.745 3.208 15.819 1.00 98.25 88 ASP A CA 1
ATOM 717 C C . ASP A 1 88 ? -17.052 1.968 16.669 1.00 98.25 88 ASP A C 1
ATOM 719 O O . ASP A 1 88 ? -17.978 1.971 17.489 1.00 98.25 88 ASP A O 1
ATOM 723 N N . ARG A 1 89 ? -16.275 0.895 16.478 1.00 98.25 89 ARG A N 1
ATOM 724 C CA . ARG A 1 89 ? -16.425 -0.349 17.242 1.00 98.25 89 ARG A CA 1
ATOM 725 C C . ARG A 1 89 ? -15.951 -0.213 18.674 1.00 98.25 89 ARG A C 1
ATOM 727 O O . ARG A 1 89 ? -16.606 -0.754 19.556 1.00 98.25 89 ARG A O 1
ATOM 734 N N . GLU A 1 90 ? -14.875 0.519 18.922 1.00 98.31 90 GLU A N 1
ATOM 735 C CA . GLU A 1 90 ? -14.429 0.844 20.276 1.00 98.31 90 GLU A CA 1
ATOM 736 C C . GLU A 1 90 ? -15.515 1.623 21.030 1.00 98.31 90 GLU A C 1
ATOM 738 O O . GLU A 1 90 ? -15.884 1.236 22.138 1.00 98.31 90 GLU A O 1
ATOM 743 N N . ALA A 1 91 ? -16.129 2.624 20.392 1.00 98.12 91 ALA A N 1
ATOM 744 C CA . ALA A 1 91 ? -17.242 3.369 20.978 1.00 98.12 91 ALA A CA 1
ATOM 745 C C . ALA A 1 91 ? -18.492 2.496 21.200 1.00 98.12 91 ALA A C 1
ATOM 747 O O . ALA A 1 91 ? -19.240 2.698 22.155 1.00 98.12 91 ALA A O 1
ATOM 748 N N . GLU A 1 92 ? -18.764 1.531 20.315 1.00 98.25 92 GLU A N 1
ATOM 749 C CA . GLU A 1 92 ? -19.847 0.557 20.503 1.00 98.25 92 GLU A CA 1
ATOM 750 C C . GLU A 1 92 ? -19.590 -0.362 21.696 1.00 98.25 92 GLU A C 1
ATOM 752 O O . GLU A 1 92 ? -20.492 -0.568 22.506 1.00 98.25 92 GLU A O 1
ATOM 757 N N . VAL A 1 93 ? -18.365 -0.866 21.833 1.00 98.44 93 VAL A N 1
ATOM 758 C CA . VAL A 1 93 ? -17.958 -1.691 22.973 1.00 98.44 93 VAL A CA 1
ATOM 759 C C . VAL A 1 93 ? -18.082 -0.911 24.278 1.00 98.44 93 VAL A C 1
ATOM 761 O O . VAL A 1 93 ? -18.612 -1.452 25.244 1.00 98.44 93 VAL A O 1
ATOM 764 N N . GLU A 1 94 ? -17.660 0.354 24.309 1.00 98.25 94 GLU A N 1
ATOM 765 C CA . GLU A 1 94 ? -17.786 1.207 25.496 1.00 98.25 94 GLU A CA 1
ATOM 766 C C . GLU A 1 94 ? -19.254 1.429 25.890 1.00 98.25 94 GLU A C 1
ATOM 768 O O . GLU A 1 94 ? -19.610 1.274 27.058 1.00 98.25 94 GLU A O 1
ATOM 773 N N . ARG A 1 95 ? -20.135 1.707 24.918 1.00 98.25 95 ARG A N 1
ATOM 774 C CA . ARG A 1 95 ? -21.581 1.824 25.175 1.00 98.25 95 ARG A CA 1
ATOM 775 C C . ARG A 1 95 ? -22.170 0.530 25.727 1.00 98.25 95 ARG A C 1
ATOM 777 O O . ARG A 1 95 ? -22.876 0.565 26.727 1.00 98.25 95 ARG A O 1
ATOM 784 N N . LEU A 1 96 ? -21.864 -0.606 25.100 1.00 98.00 96 LEU A N 1
ATOM 785 C CA . LEU A 1 96 ? -22.367 -1.906 25.546 1.00 98.00 96 LEU A CA 1
ATOM 786 C C . LEU A 1 96 ? -21.844 -2.276 26.937 1.00 98.00 96 LEU A C 1
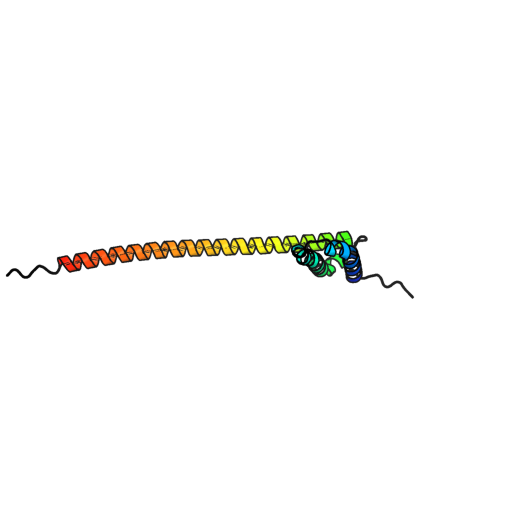ATOM 788 O O . LEU A 1 96 ? -22.579 -2.875 27.716 1.00 98.00 96 LEU A O 1
ATOM 792 N N . ALA A 1 97 ? -20.600 -1.918 27.264 1.00 98.00 97 ALA A N 1
ATOM 793 C CA . ALA A 1 97 ? -20.054 -2.108 28.602 1.00 98.00 97 ALA A CA 1
ATOM 794 C C . ALA A 1 97 ? -20.836 -1.288 29.641 1.00 98.00 97 ALA A C 1
ATOM 796 O O . ALA A 1 97 ? -21.264 -1.845 30.649 1.00 98.00 97 ALA A O 1
ATOM 797 N N . ALA A 1 98 ? -21.113 -0.012 29.355 1.00 97.88 98 ALA A N 1
ATOM 798 C CA . ALA A 1 98 ? -21.919 0.837 30.231 1.00 97.88 98 ALA A CA 1
ATOM 799 C C . ALA A 1 98 ? -23.359 0.315 30.402 1.00 97.88 98 ALA A C 1
ATOM 801 O O . ALA A 1 98 ? -23.887 0.314 31.513 1.00 97.88 98 ALA A O 1
ATOM 802 N N . ASP A 1 99 ? -23.982 -0.175 29.325 1.00 98.19 99 ASP A N 1
ATOM 803 C CA . ASP A 1 99 ? -25.317 -0.783 29.380 1.00 98.19 99 ASP A CA 1
ATOM 804 C C . ASP A 1 99 ? -25.325 -2.047 30.256 1.00 98.19 99 ASP A C 1
ATOM 806 O O . ASP A 1 99 ? -26.248 -2.260 31.044 1.00 98.19 99 ASP A O 1
ATOM 810 N N . VAL A 1 100 ? -24.291 -2.888 30.144 1.00 98.31 100 VAL A N 1
ATOM 811 C CA . VAL A 1 100 ? -24.129 -4.087 30.978 1.00 98.31 100 VAL A CA 1
ATOM 812 C C . VAL A 1 100 ? -23.963 -3.714 32.451 1.00 98.31 100 VAL A C 1
ATOM 814 O O . VAL A 1 100 ? -24.617 -4.322 33.299 1.00 98.31 100 VAL A O 1
ATOM 817 N N . ASP A 1 101 ? -23.150 -2.706 32.761 1.00 97.62 101 ASP A N 1
ATOM 818 C CA . ASP A 1 101 ? -22.959 -2.234 34.134 1.00 97.62 101 ASP A CA 1
ATOM 819 C C . ASP A 1 101 ? -24.266 -1.687 34.729 1.00 97.62 101 ASP A C 1
ATOM 821 O O . ASP A 1 101 ? -24.658 -2.084 35.829 1.00 97.62 101 ASP A O 1
ATOM 825 N N . ALA A 1 102 ? -25.016 -0.884 33.969 1.00 97.19 102 ALA A N 1
ATOM 826 C CA . ALA A 1 102 ? -26.323 -0.381 34.390 1.00 97.19 102 ALA A CA 1
ATOM 827 C C . ALA A 1 102 ? -27.343 -1.513 34.627 1.00 97.19 102 ALA A C 1
ATOM 829 O O . ALA A 1 102 ? -28.132 -1.472 35.576 1.00 97.19 102 ALA A O 1
ATOM 830 N N . LEU A 1 103 ? -27.331 -2.556 33.788 1.00 97.31 103 LEU A N 1
ATOM 831 C CA . LEU A 1 103 ? -28.168 -3.741 33.991 1.00 97.31 103 LEU A CA 1
ATOM 832 C C . LEU A 1 103 ? -27.766 -4.512 35.253 1.00 97.31 103 LEU A C 1
ATOM 834 O O . LEU A 1 103 ? -28.649 -4.962 35.985 1.00 97.31 103 LEU A O 1
ATOM 838 N N . HIS A 1 104 ? -26.467 -4.654 35.532 1.00 96.81 104 HIS A N 1
ATOM 839 C CA . HIS A 1 104 ? -25.989 -5.287 36.762 1.00 96.81 104 HIS A CA 1
ATOM 840 C C . HIS A 1 104 ? -26.446 -4.526 38.011 1.00 96.81 104 HIS A C 1
ATOM 842 O O . HIS A 1 104 ? -26.944 -5.152 38.949 1.00 96.81 104 HIS A O 1
ATOM 848 N N . GLU A 1 105 ? -26.343 -3.194 38.012 1.00 95.94 105 GLU A N 1
ATOM 849 C CA . GLU A 1 105 ? -26.848 -2.350 39.101 1.00 95.94 105 GLU A CA 1
ATOM 850 C C . GLU A 1 105 ? -28.358 -2.533 39.291 1.00 95.94 105 GLU A C 1
ATOM 852 O O . GLU A 1 105 ? -28.819 -2.796 40.404 1.00 95.94 105 GLU A O 1
ATOM 857 N N . ARG A 1 106 ? -29.136 -2.514 38.201 1.00 95.62 106 ARG A N 1
ATOM 858 C CA . ARG A 1 106 ? -30.592 -2.691 38.271 1.00 95.62 106 ARG A CA 1
ATOM 859 C C . ARG A 1 106 ? -31.003 -4.065 38.803 1.00 95.62 106 ARG A C 1
ATOM 861 O O . ARG A 1 106 ? -31.976 -4.176 39.549 1.00 95.62 106 ARG A O 1
ATOM 868 N N . VAL A 1 107 ? -30.280 -5.119 38.423 1.00 96.19 107 VAL A N 1
ATOM 869 C CA . VAL A 1 107 ? -30.496 -6.473 38.956 1.00 96.19 107 VAL A CA 1
ATOM 870 C C . VAL A 1 107 ? -30.202 -6.517 40.457 1.00 96.19 107 VAL A C 1
ATOM 872 O O . VAL A 1 107 ? -30.970 -7.130 41.199 1.00 96.19 107 VAL A O 1
ATOM 875 N N . ALA A 1 108 ? -29.139 -5.850 40.917 1.00 93.38 108 ALA A N 1
ATOM 876 C CA . ALA A 1 108 ? -28.796 -5.783 42.336 1.00 93.38 108 ALA A CA 1
ATOM 877 C C . ALA A 1 108 ? -29.865 -5.044 43.161 1.00 93.38 108 ALA A C 1
ATOM 879 O O . ALA A 1 108 ? -30.243 -5.523 44.231 1.00 93.38 108 ALA A O 1
ATOM 880 N N . GLU A 1 109 ? -30.401 -3.932 42.649 1.00 91.62 109 GLU A N 1
ATOM 881 C CA . GLU A 1 109 ? -31.512 -3.206 43.280 1.00 91.62 109 GLU A CA 1
ATOM 882 C C . GLU A 1 109 ? -32.761 -4.083 43.426 1.00 91.62 109 GLU A C 1
ATOM 884 O O . GLU A 1 109 ? -33.294 -4.223 44.526 1.00 91.62 109 GLU A O 1
ATOM 889 N N . LEU A 1 110 ? -33.197 -4.730 42.339 1.00 91.50 110 LEU A N 1
ATOM 890 C CA . LEU A 1 110 ? -34.387 -5.588 42.343 1.00 91.50 110 LEU A CA 1
ATOM 891 C C . LEU A 1 110 ? -34.231 -6.795 43.279 1.00 91.50 110 LEU A C 1
ATOM 893 O O . LEU A 1 110 ? -35.182 -7.184 43.959 1.00 91.50 110 LEU A O 1
ATOM 897 N N . ALA A 1 111 ? -33.033 -7.383 43.339 1.00 87.62 111 ALA A N 1
ATOM 898 C CA . ALA A 1 111 ? -32.732 -8.457 44.280 1.00 87.62 111 ALA A CA 1
ATOM 899 C C . ALA A 1 111 ? -32.784 -7.970 45.741 1.00 87.62 111 ALA A C 1
ATOM 901 O O . ALA A 1 111 ? -33.299 -8.682 46.603 1.00 87.62 111 ALA A O 1
ATOM 902 N N . GLY A 1 112 ? -32.306 -6.754 46.025 1.00 80.06 112 GLY A N 1
ATOM 903 C CA . GLY A 1 112 ? -32.391 -6.138 47.352 1.00 80.06 112 GLY A CA 1
ATOM 904 C C . GLY A 1 112 ? -33.827 -5.811 47.779 1.00 80.06 112 GLY A C 1
ATOM 905 O O . GLY A 1 112 ? -34.212 -6.094 48.914 1.00 80.06 112 GLY A O 1
ATOM 906 N N . GLU A 1 113 ? -34.645 -5.280 46.867 1.00 74.56 113 GLU A N 1
ATOM 907 C CA . GLU A 1 113 ? -36.069 -4.995 47.101 1.00 74.56 113 GLU A CA 1
ATOM 908 C C . GLU A 1 113 ? -36.880 -6.276 47.360 1.00 74.56 113 GLU A C 1
ATOM 910 O O . GLU A 1 113 ? -37.712 -6.311 48.267 1.00 74.56 113 GLU A O 1
ATOM 915 N N . SER A 1 114 ? -36.595 -7.354 46.620 1.00 68.50 114 SER A N 1
ATOM 916 C CA . SER A 1 114 ? -37.200 -8.678 46.823 1.00 68.50 114 SER A CA 1
ATOM 917 C C . SER A 1 114 ? -36.952 -9.235 48.227 1.00 68.50 114 SER A C 1
ATOM 919 O O . SER A 1 114 ? -37.851 -9.837 48.805 1.00 68.50 114 SER A O 1
ATOM 921 N N . VAL A 1 115 ? -35.746 -9.064 48.778 1.00 60.44 115 VAL A N 1
ATOM 922 C CA . VAL A 1 115 ? -35.398 -9.554 50.125 1.00 60.44 115 VAL A CA 1
ATOM 923 C C . VAL A 1 115 ? -36.059 -8.707 51.219 1.00 60.44 115 VAL A C 1
ATOM 925 O O . VAL A 1 115 ? -36.425 -9.232 52.265 1.00 60.44 115 VAL A O 1
ATOM 928 N N . ALA A 1 116 ? -36.260 -7.407 50.985 1.00 60.84 116 ALA A N 1
ATOM 929 C CA . ALA A 1 116 ? -36.938 -6.521 51.934 1.00 60.84 116 ALA A CA 1
ATOM 930 C C . ALA A 1 116 ? -38.469 -6.715 51.978 1.00 60.84 116 ALA A C 1
ATOM 932 O O . ALA A 1 116 ? -39.104 -6.358 52.971 1.00 60.84 116 ALA A O 1
ATOM 933 N N . ALA A 1 117 ? -39.065 -7.262 50.913 1.00 60.03 117 ALA A N 1
ATOM 934 C CA . ALA A 1 117 ? -40.508 -7.472 50.791 1.00 60.03 117 ALA A CA 1
ATOM 935 C C . ALA A 1 117 ? -41.021 -8.777 51.432 1.00 60.03 117 ALA A C 1
ATOM 937 O O . ALA A 1 117 ? -42.237 -8.955 51.512 1.00 60.03 117 ALA A O 1
ATOM 938 N N . ASP A 1 118 ? -40.130 -9.655 51.905 1.00 54.28 118 ASP A N 1
ATOM 939 C CA . ASP A 1 118 ? -40.471 -10.931 52.548 1.00 54.28 118 ASP A CA 1
ATOM 940 C C . ASP A 1 118 ? -40.152 -10.853 54.060 1.00 54.28 118 ASP A C 1
ATOM 942 O O . ASP A 1 118 ? -39.109 -11.333 54.512 1.00 54.28 118 ASP A O 1
ATOM 946 N N . PRO A 1 119 ? -40.976 -10.165 54.883 1.00 55.75 119 PRO A N 1
ATOM 947 C CA . PRO A 1 119 ? -40.771 -10.164 56.323 1.00 55.75 119 PRO A CA 1
ATOM 948 C C . PRO A 1 119 ? -41.054 -11.571 56.849 1.00 55.75 119 PRO A C 1
ATOM 950 O O . PRO A 1 119 ? -42.140 -12.111 56.627 1.00 55.75 119 PRO A O 1
ATOM 953 N N . GLU A 1 120 ? -40.077 -12.154 57.550 1.00 59.88 120 GLU A N 1
ATOM 954 C CA . GLU A 1 120 ? -40.220 -13.458 58.196 1.00 59.88 120 GLU A CA 1
ATOM 955 C C . GLU A 1 120 ? -41.580 -13.568 58.912 1.00 59.88 120 GLU A C 1
ATOM 957 O O . GLU A 1 120 ? -41.930 -12.681 59.704 1.00 59.88 120 GLU A O 1
ATOM 962 N N . PRO A 1 121 ? -42.366 -14.636 58.676 1.00 56.19 121 PRO A N 1
ATOM 963 C CA . PRO A 1 121 ? -43.570 -14.870 59.450 1.00 56.19 121 PRO A CA 1
ATOM 964 C C . PRO A 1 121 ? -43.157 -15.155 60.896 1.00 56.19 121 PRO A C 1
ATOM 966 O O . PRO A 1 121 ? -42.658 -16.230 61.219 1.00 56.19 121 PRO A O 1
ATOM 969 N N . SER A 1 122 ? -43.349 -14.154 61.756 1.00 58.91 122 SER A N 1
ATOM 970 C CA . SER A 1 122 ? -43.157 -14.256 63.200 1.00 58.91 122 SER A CA 1
ATOM 971 C C . SER A 1 122 ? -44.006 -15.414 63.741 1.00 58.91 122 SER A C 1
ATOM 973 O O . SER A 1 122 ? -45.235 -15.385 63.634 1.00 58.91 122 SER A O 1
ATOM 975 N N . ALA A 1 123 ? -43.333 -16.435 64.274 1.00 56.84 123 ALA A N 1
ATOM 976 C CA . ALA A 1 123 ? -43.907 -17.586 64.968 1.00 56.84 123 ALA A CA 1
ATOM 977 C C . ALA A 1 123 ? -43.504 -17.568 66.446 1.00 56.84 123 ALA A C 1
ATOM 979 O O . ALA A 1 123 ? -42.350 -17.173 66.734 1.00 56.84 123 ALA A O 1
#

pLDDT: mean 85.6, std 15.03, range [43.62, 98.69]

Secondary structure (DSSP, 8-state):
---PPPPHHHHHHHHHHHHHHHHHHS-GGGHHHHHHHHHHHHHTHHHHHHH--S-HHHHHHHHHHHHHHHHHHHHHHHHHHHHHHHHHHHHHHHHHHHHHHHHHHHHHHHHHHHHHT------